Protein AF-A0A2D9CAK2-F1 (afdb_monomer)

Secondary structure (DSSP, 8-state):
---HHHHHHHHHHTT--GGG-SSEEE-TTS-EEE-HHHHHHHHHHTT-EEEEE--STTS-EEEEEEETTTEEEEEEESSHHHHHHHHHHHHSPP--TT----------------------

Mean predicted aligned error: 11.51 Å

Foldseek 3Di:
DDDLVNLLVLQVVLVDDPVVFPAWDADPVRDIDHDPVRLVVVCVVLVKDKDWDDDPPPAWIKIWIADPVPGIDIDTHNDPSSRSSNVSSVVRHRPPPCPDDDDDDPPDDDDDDDDDDDDD

Sequence (120 aa):
MHDLGFALDGLYAAGWWPSDSDDCRLSEDSRWYPSHNAILSEFTRRGIDLVITMPLSGHPVTVRWSTPQSGAQTVTARTQTEALLLAFARSFPRPDLYSGLGSGRRSGRRSGQILSHTQN

Radius of gyration: 20.08 Å; Cα contacts (8 Å, |Δi|>4): 142; chains: 1; bounding box: 53×71×32 Å

pLDDT: mean 78.81, std 17.7, range [39.41, 94.38]

Solvent-accessible surface area (backbone atoms only — not comparable to full-atom values): 7562 Å² total; per-residue (Å²): 135,78,51,62,67,55,23,49,51,47,24,48,74,29,68,62,55,71,90,79,39,99,39,69,42,74,45,98,86,76,45,72,42,68,32,73,66,39,50,51,51,49,35,55,75,69,72,34,58,74,48,77,48,77,58,67,93,92,49,59,18,33,31,36,38,40,44,98,88,77,42,78,44,75,39,71,22,77,41,66,68,35,13,49,37,43,47,48,24,69,70,41,70,60,76,68,76,85,72,76,88,82,86,84,78,91,73,74,89,75,90,77,90,78,86,79,83,91,82,135

Structure (mmCIF, N/CA/C/O backbone):
data_AF-A0A2D9CAK2-F1
#
_entry.id   AF-A0A2D9CAK2-F1
#
loop_
_atom_site.group_PDB
_atom_site.id
_atom_site.type_symbol
_atom_site.label_atom_id
_atom_site.label_alt_id
_atom_site.label_comp_id
_atom_site.label_asym_id
_atom_site.label_entity_id
_atom_site.label_seq_id
_atom_site.pdbx_PDB_ins_code
_atom_site.Cartn_x
_atom_site.Cartn_y
_atom_site.Cartn_z
_atom_site.occupancy
_atom_site.B_iso_or_equiv
_atom_site.auth_seq_id
_atom_site.auth_comp_id
_atom_site.auth_asym_id
_atom_site.auth_atom_id
_atom_site.pdbx_PDB_model_num
ATOM 1 N N . MET A 1 1 ? 15.281 8.817 1.476 1.00 49.50 1 MET A N 1
ATOM 2 C CA . MET A 1 1 ? 14.501 8.726 0.222 1.00 49.50 1 MET A CA 1
ATOM 3 C C . MET A 1 1 ? 14.187 7.259 0.024 1.00 49.50 1 MET A C 1
ATOM 5 O O . MET A 1 1 ? 15.126 6.481 0.094 1.00 49.50 1 MET A O 1
ATOM 9 N N . HIS A 1 2 ? 12.918 6.881 -0.116 1.00 61.22 2 HIS A N 1
ATOM 10 C CA . HIS A 1 2 ? 12.527 5.477 -0.275 1.00 61.22 2 HIS A CA 1
ATOM 11 C C . HIS A 1 2 ? 12.262 5.201 -1.751 1.00 61.22 2 HIS A C 1
ATOM 13 O O . HIS A 1 2 ? 11.597 6.001 -2.402 1.00 61.22 2 HIS A O 1
ATOM 19 N N . ASP A 1 3 ? 12.834 4.113 -2.247 1.00 82.06 3 ASP A N 1
ATOM 20 C CA . ASP A 1 3 ? 12.607 3.581 -3.588 1.00 82.06 3 ASP A CA 1
ATOM 21 C C . ASP A 1 3 ? 11.531 2.481 -3.524 1.00 82.06 3 ASP A C 1
ATOM 23 O O . ASP A 1 3 ? 11.235 1.976 -2.431 1.00 82.06 3 ASP A O 1
ATOM 27 N N . LEU A 1 4 ? 10.957 2.081 -4.662 1.00 85.44 4 LEU A N 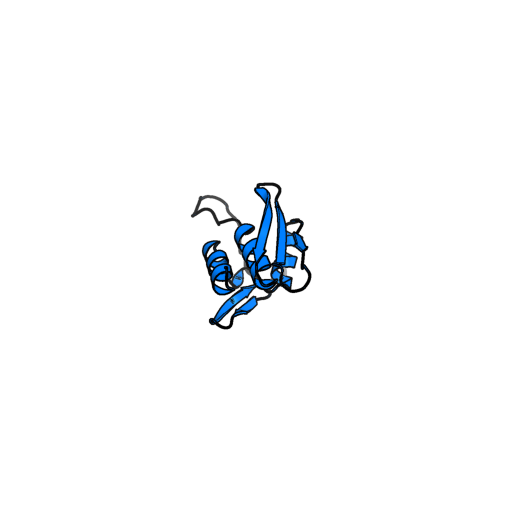1
ATOM 28 C CA . LEU A 1 4 ? 9.984 0.987 -4.728 1.00 85.44 4 LEU A CA 1
ATOM 29 C C . LEU A 1 4 ? 10.527 -0.277 -4.047 1.00 85.44 4 LEU A C 1
ATOM 31 O O . LEU A 1 4 ? 9.796 -0.929 -3.304 1.00 85.44 4 LEU A O 1
ATOM 35 N N . GLY A 1 5 ? 11.823 -0.567 -4.203 1.00 87.75 5 GLY A N 1
ATOM 36 C CA . GLY A 1 5 ? 12.475 -1.692 -3.528 1.00 87.75 5 GLY A CA 1
ATOM 37 C C . GLY A 1 5 ? 12.343 -1.660 -1.999 1.00 87.75 5 GLY A C 1
ATOM 38 O O . GLY A 1 5 ? 12.028 -2.680 -1.395 1.00 87.75 5 GLY A O 1
ATOM 39 N N . PHE A 1 6 ? 12.475 -0.485 -1.376 1.00 88.12 6 PHE A N 1
ATOM 40 C CA . PHE A 1 6 ? 12.334 -0.335 0.078 1.00 88.12 6 PHE A CA 1
ATOM 41 C C . PHE A 1 6 ? 10.889 -0.558 0.544 1.00 88.12 6 PHE A C 1
ATOM 43 O O . PHE A 1 6 ? 10.647 -1.143 1.602 1.00 88.12 6 PHE A O 1
ATOM 50 N N . ALA A 1 7 ? 9.909 -0.100 -0.242 1.00 89.88 7 ALA A N 1
ATOM 51 C CA . ALA A 1 7 ? 8.500 -0.351 0.051 1.00 89.88 7 ALA A CA 1
ATOM 52 C C . ALA A 1 7 ? 8.173 -1.851 -0.027 1.00 89.88 7 ALA A C 1
ATOM 54 O O . ALA A 1 7 ? 7.445 -2.368 0.822 1.00 89.88 7 ALA A O 1
ATOM 55 N N . LEU A 1 8 ? 8.760 -2.551 -1.003 1.00 91.25 8 LEU A N 1
ATOM 56 C CA . LEU A 1 8 ? 8.646 -4.001 -1.141 1.00 91.25 8 LEU A CA 1
ATOM 57 C C . LEU A 1 8 ? 9.314 -4.741 0.018 1.00 91.25 8 LEU A C 1
ATOM 59 O O . LEU A 1 8 ? 8.713 -5.664 0.559 1.00 91.25 8 LEU A O 1
ATOM 63 N N . ASP A 1 9 ? 10.502 -4.321 0.453 1.00 90.75 9 ASP A N 1
ATOM 64 C CA . ASP A 1 9 ? 11.170 -4.919 1.616 1.00 90.75 9 ASP A CA 1
ATOM 65 C C . ASP A 1 9 ? 10.295 -4.810 2.868 1.00 90.75 9 ASP A C 1
ATOM 67 O O . ASP A 1 9 ? 10.120 -5.785 3.596 1.00 90.75 9 ASP A O 1
ATOM 71 N N . GLY A 1 10 ? 9.679 -3.643 3.087 1.00 88.44 10 GLY A N 1
ATOM 72 C CA . GLY A 1 10 ? 8.723 -3.441 4.174 1.00 88.44 10 GLY A CA 1
ATOM 73 C C . GLY A 1 10 ? 7.493 -4.346 4.064 1.00 88.44 10 GLY A C 1
ATOM 74 O O . GLY A 1 10 ? 7.039 -4.883 5.074 1.00 88.44 10 GLY A O 1
ATOM 75 N N . LEU A 1 11 ? 6.978 -4.545 2.849 1.00 90.19 11 LEU A N 1
ATOM 76 C CA . LEU A 1 11 ? 5.834 -5.415 2.580 1.00 90.19 11 LEU A CA 1
ATOM 77 C C . LEU A 1 11 ? 6.144 -6.888 2.882 1.00 90.19 11 LEU A C 1
ATOM 79 O O . LEU A 1 11 ? 5.390 -7.540 3.604 1.00 90.19 11 LEU A O 1
ATOM 83 N N . TYR A 1 12 ? 7.273 -7.401 2.393 1.00 90.38 12 TYR A N 1
ATOM 84 C CA . TYR A 1 12 ? 7.699 -8.772 2.679 1.00 90.38 12 TYR A CA 1
ATOM 85 C C . TYR A 1 12 ? 8.073 -8.962 4.152 1.00 90.38 12 TYR A C 1
ATOM 87 O O . TYR A 1 12 ? 7.733 -9.984 4.746 1.00 90.38 12 TYR A O 1
ATOM 95 N N . ALA A 1 13 ? 8.696 -7.964 4.785 1.00 88.62 13 ALA A N 1
ATOM 96 C CA . ALA A 1 13 ? 8.981 -7.985 6.220 1.00 88.62 13 ALA A CA 1
ATOM 97 C C . ALA A 1 13 ? 7.708 -7.946 7.087 1.00 88.62 13 ALA A C 1
ATOM 99 O O . ALA A 1 13 ? 7.733 -8.391 8.235 1.00 88.62 13 ALA A O 1
ATOM 100 N N . ALA A 1 14 ? 6.594 -7.429 6.558 1.00 86.56 14 ALA A N 1
ATOM 101 C CA . ALA A 1 14 ? 5.279 -7.513 7.193 1.00 86.56 14 ALA A CA 1
ATOM 102 C C . ALA A 1 14 ? 4.623 -8.901 7.039 1.00 86.56 14 ALA A C 1
ATOM 104 O O . ALA A 1 14 ? 3.625 -9.177 7.702 1.00 86.56 14 ALA A O 1
ATOM 105 N N . GLY A 1 15 ? 5.203 -9.784 6.218 1.00 88.12 15 GLY A N 1
ATOM 106 C CA . GLY A 1 15 ? 4.752 -11.161 6.019 1.00 88.12 15 GLY A CA 1
ATOM 107 C C . GLY A 1 15 ? 3.760 -11.352 4.873 1.00 88.12 15 GLY A C 1
ATOM 108 O O . GLY A 1 15 ? 3.121 -12.398 4.818 1.00 88.12 15 GLY A O 1
ATOM 109 N N . TRP A 1 16 ? 3.615 -10.372 3.978 1.00 90.00 16 TRP A N 1
ATOM 110 C CA . TRP A 1 16 ? 2.739 -10.493 2.811 1.00 90.00 16 TRP A CA 1
ATOM 111 C C . TRP A 1 16 ? 3.340 -11.406 1.732 1.00 90.00 16 TRP A C 1
ATOM 113 O O . TRP A 1 16 ? 4.539 -11.337 1.445 1.00 90.00 16 TRP A O 1
ATOM 123 N N . TRP A 1 17 ? 2.487 -12.203 1.084 1.00 89.06 17 TRP A N 1
ATOM 124 C CA . TRP A 1 17 ? 2.830 -13.048 -0.057 1.00 89.06 17 TRP A CA 1
ATOM 125 C C . TRP A 1 17 ? 1.883 -12.822 -1.245 1.00 89.06 17 TRP A C 1
ATOM 127 O O . TRP A 1 17 ? 0.731 -12.441 -1.055 1.00 89.06 17 TRP A O 1
ATOM 137 N N . PRO A 1 18 ? 2.297 -13.152 -2.485 1.00 87.81 18 PRO A N 1
ATOM 138 C CA . PRO A 1 18 ? 1.439 -13.006 -3.669 1.00 87.81 18 PRO A CA 1
ATOM 139 C C . PRO A 1 18 ? 0.114 -13.772 -3.581 1.00 87.81 18 PRO A C 1
ATOM 141 O O . PRO A 1 18 ? -0.876 -13.373 -4.178 1.00 87.81 18 PRO A O 1
ATOM 144 N N . SER A 1 19 ? 0.079 -14.857 -2.807 1.00 86.81 19 SER A N 1
ATOM 145 C CA . SER A 1 19 ? -1.134 -15.641 -2.554 1.00 86.81 19 SER A CA 1
ATOM 146 C C . SER A 1 19 ? -2.164 -14.928 -1.666 1.00 86.81 19 SER A C 1
ATOM 148 O O . SER A 1 19 ? -3.296 -15.398 -1.579 1.00 86.81 19 SER A O 1
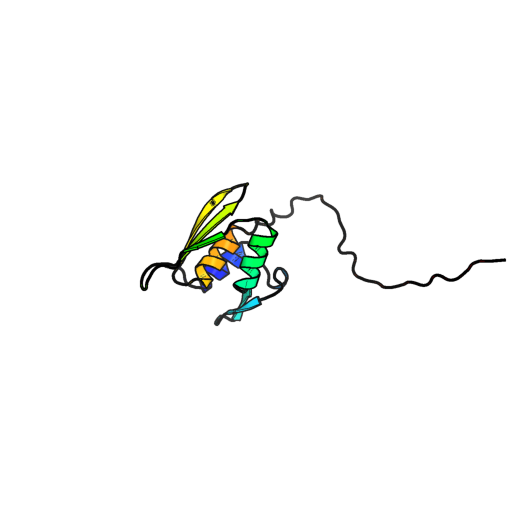ATOM 150 N N . ASP A 1 20 ? -1.786 -13.840 -0.986 1.00 82.38 20 ASP A N 1
ATOM 151 C CA . ASP A 1 20 ? -2.666 -13.044 -0.119 1.00 82.38 20 ASP A CA 1
ATOM 152 C C . ASP A 1 20 ? -3.459 -11.980 -0.893 1.00 82.38 20 ASP A C 1
ATOM 154 O O . ASP A 1 20 ? -4.216 -11.214 -0.298 1.00 82.38 20 ASP A O 1
ATOM 158 N N . SER A 1 21 ? -3.269 -11.855 -2.209 1.00 84.69 21 SER A N 1
ATOM 159 C CA . SER A 1 21 ? -3.956 -10.847 -3.020 1.00 84.69 21 SER A CA 1
ATOM 160 C C . SER A 1 21 ? -4.363 -11.403 -4.376 1.00 84.69 21 SER A C 1
ATOM 162 O O . SER A 1 21 ? -3.566 -12.017 -5.077 1.00 84.69 21 SER A O 1
ATOM 164 N N . ASP A 1 22 ? -5.608 -11.135 -4.764 1.00 81.25 22 ASP A N 1
ATOM 165 C CA . ASP A 1 22 ? -6.183 -11.650 -6.012 1.00 81.25 22 ASP A CA 1
ATOM 166 C C . ASP A 1 22 ? -5.594 -10.990 -7.273 1.00 81.25 22 ASP A C 1
ATOM 168 O O . ASP A 1 22 ? -5.709 -11.539 -8.367 1.00 81.25 22 ASP A O 1
ATOM 172 N N . ASP A 1 23 ? -4.956 -9.822 -7.135 1.00 90.00 23 ASP A N 1
ATOM 173 C CA . ASP A 1 23 ? -4.348 -9.077 -8.241 1.00 90.00 23 ASP A CA 1
ATOM 174 C C . ASP A 1 23 ? -2.942 -8.579 -7.869 1.00 90.00 23 ASP A C 1
ATOM 176 O O . ASP A 1 23 ? -2.762 -7.673 -7.045 1.00 90.00 23 ASP A O 1
ATOM 180 N N . CYS A 1 24 ? -1.935 -9.200 -8.488 1.00 92.56 24 CYS A N 1
ATOM 181 C CA . CYS A 1 24 ? -0.519 -8.939 -8.256 1.00 92.56 24 CYS A CA 1
ATOM 182 C C . CYS A 1 24 ? 0.171 -8.454 -9.535 1.00 92.56 24 CYS A C 1
ATOM 184 O O . CYS A 1 24 ? -0.084 -8.938 -10.637 1.00 92.56 24 CYS A O 1
ATOM 186 N N . ARG A 1 25 ? 1.113 -7.525 -9.376 1.00 92.75 25 ARG A N 1
ATOM 187 C CA . ARG A 1 25 ? 1.988 -7.011 -10.431 1.00 92.75 25 ARG A CA 1
ATOM 188 C C . ARG A 1 25 ? 3.434 -7.391 -10.146 1.00 92.75 25 ARG A C 1
ATOM 190 O O . ARG A 1 25 ? 3.824 -7.554 -8.992 1.00 92.75 25 ARG A O 1
ATOM 197 N N . LEU A 1 26 ? 4.220 -7.531 -11.208 1.00 92.56 26 LEU A N 1
ATOM 198 C CA . LEU A 1 26 ? 5.652 -7.795 -11.123 1.00 92.56 26 LEU A CA 1
ATOM 199 C C . LEU A 1 26 ? 6.419 -6.474 -11.231 1.00 92.56 26 LEU A C 1
ATOM 201 O O . LEU A 1 26 ? 6.159 -5.681 -12.137 1.00 92.56 26 LEU A O 1
ATOM 205 N N . SER A 1 27 ? 7.331 -6.235 -10.292 1.00 90.00 27 SER A N 1
ATOM 206 C CA . SER A 1 27 ? 8.262 -5.103 -10.320 1.00 90.00 27 SER A CA 1
ATOM 207 C C . SER A 1 27 ? 9.401 -5.364 -11.309 1.00 90.00 27 SER A C 1
ATOM 209 O O . SER A 1 27 ? 9.654 -6.511 -11.676 1.00 90.00 27 SER A O 1
ATOM 211 N N . GLU A 1 28 ? 10.133 -4.319 -11.698 1.00 87.69 28 GLU A N 1
ATOM 212 C CA . GLU A 1 28 ? 11.332 -4.428 -12.548 1.00 87.69 28 GLU A CA 1
ATOM 213 C C . GLU A 1 28 ? 12.396 -5.349 -11.925 1.00 87.69 28 GLU A C 1
ATOM 215 O O . GLU A 1 28 ? 13.093 -6.076 -12.625 1.00 87.69 28 GLU A O 1
ATOM 220 N N . ASP A 1 29 ? 12.438 -5.400 -10.593 1.00 86.25 29 ASP A N 1
ATOM 221 C CA . ASP A 1 29 ? 13.320 -6.261 -9.797 1.00 86.25 29 ASP A CA 1
ATOM 222 C C . ASP A 1 29 ? 12.790 -7.707 -9.644 1.00 86.25 29 ASP A C 1
ATOM 224 O O . ASP A 1 29 ? 13.203 -8.451 -8.761 1.00 86.25 29 ASP A O 1
ATOM 228 N N . SER A 1 30 ? 11.816 -8.118 -10.465 1.00 91.19 30 SER A N 1
ATOM 229 C CA . SER A 1 30 ? 11.196 -9.457 -10.441 1.00 91.19 30 SER A CA 1
ATOM 230 C C . SER A 1 30 ? 10.523 -9.848 -9.115 1.00 91.19 30 SER A C 1
ATOM 232 O O . SER A 1 30 ? 10.280 -11.026 -8.846 1.00 91.19 30 SER A O 1
ATOM 234 N N . ARG A 1 31 ? 10.167 -8.861 -8.288 1.00 92.38 31 ARG A N 1
ATOM 235 C CA . ARG A 1 31 ? 9.393 -9.049 -7.055 1.00 92.38 31 ARG A CA 1
ATOM 236 C C . ARG A 1 31 ? 7.918 -8.752 -7.283 1.00 92.38 31 ARG A C 1
ATOM 238 O O . ARG A 1 31 ? 7.568 -7.753 -7.911 1.00 92.38 31 ARG A O 1
ATOM 245 N N . TRP A 1 32 ? 7.058 -9.625 -6.774 1.00 94.19 32 TRP A N 1
ATOM 246 C CA . TRP A 1 32 ? 5.607 -9.483 -6.877 1.00 94.19 32 TRP A CA 1
ATOM 247 C C . TRP A 1 32 ? 5.073 -8.532 -5.809 1.00 94.19 32 TRP A C 1
ATOM 249 O O . TRP A 1 32 ? 5.552 -8.525 -4.681 1.00 94.19 32 TRP A O 1
ATOM 259 N N . TYR A 1 33 ? 4.054 -7.753 -6.146 1.00 92.88 33 TYR A N 1
ATOM 260 C CA . TYR A 1 33 ? 3.400 -6.841 -5.213 1.00 92.88 33 TYR A CA 1
ATOM 261 C C . TYR A 1 33 ? 1.927 -6.652 -5.577 1.00 92.88 33 TYR A C 1
ATOM 263 O O . TYR A 1 33 ? 1.568 -6.811 -6.745 1.00 92.88 33 TYR A O 1
ATOM 271 N N . PRO A 1 34 ? 1.049 -6.327 -4.616 1.00 93.19 34 PRO A N 1
ATOM 272 C CA . PRO A 1 34 ? -0.368 -6.162 -4.897 1.00 93.19 34 PRO A CA 1
ATOM 273 C C . PRO A 1 34 ? -0.596 -4.913 -5.749 1.00 93.19 34 PRO A C 1
ATOM 275 O O . PRO A 1 34 ? 0.062 -3.882 -5.576 1.00 93.19 34 PRO A O 1
ATOM 278 N N . SER A 1 35 ? -1.540 -4.991 -6.685 1.00 92.19 35 SER A N 1
ATOM 279 C CA . SER A 1 35 ? -1.920 -3.830 -7.488 1.00 92.19 35 SER A CA 1
ATOM 280 C C . SER A 1 35 ? -2.593 -2.751 -6.626 1.00 92.19 35 SER A C 1
ATOM 282 O O . SER A 1 35 ? -3.077 -3.013 -5.524 1.00 92.19 35 SER A O 1
ATOM 284 N N . HIS A 1 36 ? -2.692 -1.522 -7.144 1.00 91.62 36 HIS A N 1
ATOM 285 C CA . HIS A 1 36 ? -3.434 -0.455 -6.461 1.00 91.62 36 HIS A CA 1
ATOM 286 C C . HIS A 1 36 ? -4.873 -0.865 -6.129 1.00 91.62 36 HIS A C 1
ATOM 288 O O . HIS A 1 36 ? -5.351 -0.591 -5.032 1.00 91.62 36 HIS A O 1
ATOM 294 N N . ASN A 1 37 ? -5.543 -1.559 -7.051 1.00 90.81 37 ASN A N 1
ATOM 295 C CA . ASN A 1 37 ? -6.918 -2.002 -6.852 1.00 90.81 37 ASN A CA 1
ATOM 296 C C . ASN A 1 37 ? -7.010 -3.087 -5.779 1.00 90.81 37 ASN A C 1
ATOM 298 O O . ASN A 1 37 ? -7.939 -3.047 -4.973 1.00 90.81 37 ASN A O 1
ATOM 302 N N . ALA A 1 38 ? -6.046 -4.012 -5.731 1.00 91.12 38 ALA A N 1
ATOM 303 C CA . ALA A 1 38 ? -5.978 -5.022 -4.678 1.00 91.12 38 ALA A CA 1
ATOM 304 C C . ALA A 1 38 ? -5.817 -4.373 -3.299 1.00 91.12 38 ALA A C 1
ATOM 306 O O . ALA A 1 38 ? -6.578 -4.680 -2.385 1.00 91.12 38 ALA A O 1
ATOM 307 N N . ILE A 1 39 ? -4.893 -3.412 -3.173 1.00 91.25 39 ILE A N 1
ATOM 308 C CA . ILE A 1 39 ? -4.671 -2.673 -1.924 1.00 91.25 39 ILE A CA 1
ATOM 309 C C . ILE A 1 39 ? -5.954 -1.946 -1.505 1.00 91.25 39 ILE A C 1
ATOM 311 O O . ILE A 1 39 ? -6.432 -2.136 -0.391 1.00 91.25 39 ILE A O 1
ATOM 315 N N . LEU A 1 40 ? -6.560 -1.149 -2.389 1.00 91.00 40 LEU A N 1
ATOM 316 C CA . LEU A 1 40 ? -7.783 -0.409 -2.059 1.00 91.00 40 LEU A CA 1
ATOM 317 C C . LEU A 1 40 ? -8.930 -1.344 -1.656 1.00 91.00 40 LEU A C 1
ATOM 319 O O . LEU A 1 40 ? -9.585 -1.105 -0.644 1.00 91.00 40 LEU A O 1
ATOM 323 N N . SER A 1 41 ? -9.120 -2.442 -2.389 1.00 90.38 41 SER A N 1
ATOM 324 C CA . SER A 1 41 ? -10.135 -3.454 -2.071 1.00 90.38 41 SER A CA 1
ATOM 325 C C . SER A 1 41 ? -9.882 -4.108 -0.714 1.00 90.38 41 SER A C 1
ATOM 327 O O . SER A 1 41 ? -10.826 -4.376 0.031 1.00 90.38 41 SER A O 1
ATOM 329 N N . GLU A 1 42 ? -8.616 -4.337 -0.355 1.00 88.94 42 GLU A N 1
ATOM 330 C CA . GLU A 1 42 ? -8.237 -4.840 0.962 1.00 88.94 42 GLU A CA 1
ATOM 331 C C . GLU A 1 42 ? -8.629 -3.867 2.076 1.00 88.94 42 GLU A C 1
ATOM 333 O O . GLU A 1 42 ? -9.296 -4.275 3.029 1.00 88.94 42 GLU A O 1
ATOM 338 N N . PHE A 1 43 ? -8.263 -2.590 1.935 1.00 88.81 43 PHE A N 1
ATOM 339 C CA . PHE A 1 43 ? -8.603 -1.532 2.890 1.00 88.81 43 PHE A CA 1
ATOM 340 C C . PHE A 1 43 ? -10.123 -1.387 3.049 1.00 88.81 43 PHE A C 1
ATOM 342 O O . PHE A 1 43 ? -10.626 -1.416 4.175 1.00 88.81 43 PHE A O 1
ATOM 349 N N . THR A 1 44 ? -10.871 -1.347 1.941 1.00 89.50 44 THR A N 1
ATOM 350 C CA . THR A 1 44 ? -12.341 -1.292 1.953 1.00 89.50 44 THR A CA 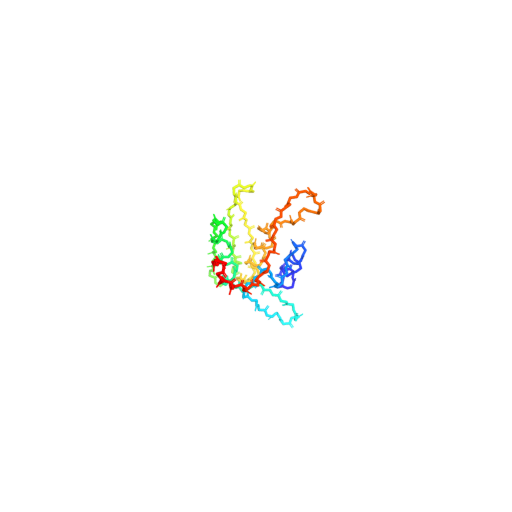1
ATOM 351 C C . THR A 1 44 ? -12.953 -2.514 2.635 1.00 89.50 44 THR A C 1
ATOM 353 O O . THR A 1 44 ? -13.820 -2.365 3.494 1.00 89.50 44 THR A O 1
ATOM 356 N N . ARG A 1 45 ? -12.482 -3.728 2.322 1.00 86.75 45 ARG A N 1
ATOM 357 C CA . ARG A 1 45 ? -12.981 -4.969 2.942 1.00 86.75 45 ARG A CA 1
ATOM 358 C C . ARG A 1 45 ? -12.716 -5.024 4.449 1.00 86.75 45 ARG A C 1
ATOM 360 O O . ARG A 1 45 ? -13.491 -5.641 5.172 1.00 86.75 45 ARG A O 1
ATOM 367 N N . ARG A 1 46 ? -11.655 -4.371 4.930 1.00 85.50 46 ARG A N 1
ATOM 368 C CA . ARG A 1 46 ? -11.338 -4.242 6.363 1.00 85.50 46 ARG A CA 1
ATOM 369 C C . ARG A 1 46 ? -12.048 -3.062 7.039 1.00 85.50 46 ARG A C 1
ATOM 371 O O . ARG A 1 46 ? -11.876 -2.876 8.240 1.00 85.50 46 ARG A O 1
ATOM 378 N N . GLY A 1 47 ? -12.819 -2.264 6.295 1.00 87.81 47 GLY A N 1
ATOM 379 C CA . GLY A 1 47 ? -13.479 -1.063 6.812 1.00 87.81 47 GLY A CA 1
ATOM 380 C C . GLY A 1 47 ? -12.499 0.035 7.235 1.00 87.81 47 GLY A C 1
ATOM 381 O O . GLY A 1 47 ? -12.813 0.826 8.121 1.00 87.81 47 GLY A O 1
ATOM 382 N N . ILE A 1 48 ? -11.299 0.059 6.650 1.00 89.12 48 ILE A N 1
ATOM 383 C CA . ILE A 1 48 ? -10.274 1.061 6.939 1.00 89.12 48 ILE A CA 1
ATOM 384 C C . ILE A 1 48 ? -10.433 2.206 5.941 1.00 89.12 48 ILE A C 1
ATOM 386 O O . ILE A 1 48 ? -10.331 2.002 4.730 1.00 89.12 48 ILE A O 1
ATOM 390 N N . ASP A 1 49 ? -10.644 3.414 6.458 1.00 87.50 49 ASP A N 1
ATOM 391 C CA . ASP A 1 49 ? -10.688 4.625 5.643 1.00 87.50 49 ASP A CA 1
ATOM 392 C C . ASP A 1 49 ? -9.271 5.008 5.203 1.00 87.50 49 ASP A C 1
ATOM 394 O O . ASP A 1 49 ? -8.370 5.150 6.039 1.00 87.50 49 ASP A O 1
ATOM 398 N N . LEU A 1 50 ? -9.069 5.132 3.890 1.00 91.81 50 LEU A N 1
ATOM 399 C CA . LEU A 1 50 ? -7.787 5.460 3.279 1.00 91.81 50 LEU A CA 1
ATOM 400 C C . LEU A 1 50 ? -7.928 6.716 2.418 1.00 91.81 50 LEU A C 1
ATOM 402 O O . LEU A 1 50 ? -8.732 6.774 1.491 1.00 91.81 50 LEU A O 1
ATOM 406 N N . VAL A 1 51 ? -7.088 7.707 2.705 1.00 92.94 51 VAL A N 1
ATOM 407 C CA . VAL A 1 51 ? -7.044 8.998 2.020 1.00 92.94 51 VAL A CA 1
ATOM 408 C C . VAL A 1 51 ? -5.691 9.151 1.338 1.00 92.94 51 VAL A C 1
ATOM 410 O O . VAL A 1 51 ? -4.647 9.130 1.994 1.00 92.94 51 VAL A O 1
ATOM 413 N N . ILE A 1 52 ? -5.711 9.327 0.017 1.00 92.44 52 ILE A N 1
ATOM 414 C CA . ILE A 1 52 ? -4.520 9.591 -0.796 1.00 92.44 52 ILE A CA 1
ATOM 415 C C . ILE A 1 52 ? -4.518 11.068 -1.180 1.00 92.44 52 ILE A C 1
ATOM 417 O O . ILE A 1 52 ? -5.409 11.532 -1.887 1.00 92.44 52 ILE A O 1
ATOM 421 N N . THR A 1 53 ? -3.488 11.793 -0.764 1.00 92.50 53 THR A N 1
ATOM 422 C CA . THR A 1 53 ? -3.246 13.173 -1.182 1.00 92.50 53 THR A CA 1
ATOM 423 C C . THR A 1 53 ? -2.125 13.181 -2.211 1.00 92.50 53 THR A C 1
ATOM 425 O O . THR A 1 53 ? -0.963 12.931 -1.881 1.00 92.50 53 THR A O 1
ATOM 428 N N . MET A 1 54 ? -2.483 13.475 -3.462 1.00 87.50 54 MET A N 1
ATOM 429 C CA . MET A 1 54 ? -1.543 13.671 -4.565 1.00 87.50 54 MET A CA 1
ATOM 430 C C . MET A 1 54 ? -1.327 15.174 -4.763 1.00 87.50 54 MET A C 1
ATOM 432 O O . MET A 1 54 ? -2.216 15.850 -5.282 1.00 87.50 54 MET A O 1
ATOM 436 N N . PRO A 1 55 ? -0.202 15.735 -4.303 1.00 82.56 55 PRO A N 1
ATOM 437 C CA . PRO A 1 55 ? 0.064 17.151 -4.488 1.00 82.56 55 PRO A CA 1
ATOM 438 C C . PRO A 1 55 ? 0.491 17.461 -5.930 1.00 82.56 55 PRO A C 1
ATOM 440 O O . PRO A 1 55 ? 0.815 16.570 -6.717 1.00 82.56 55 PRO A O 1
ATOM 443 N N . LEU A 1 56 ? 0.510 18.753 -6.262 1.00 78.31 56 LEU A N 1
ATOM 444 C CA . LEU A 1 56 ? 1.051 19.252 -7.526 1.00 78.31 56 LEU A CA 1
ATOM 445 C C . LEU A 1 56 ? 2.542 18.888 -7.665 1.00 78.31 56 LEU A C 1
ATOM 447 O O . LEU A 1 56 ? 3.235 18.657 -6.670 1.00 78.31 56 LEU A O 1
ATOM 451 N N . SER A 1 57 ? 3.015 18.832 -8.913 1.00 76.06 57 SER A N 1
ATOM 452 C CA . SER A 1 57 ? 4.354 18.378 -9.307 1.00 76.06 57 SER A CA 1
ATOM 453 C C . SER A 1 57 ? 5.466 18.828 -8.350 1.00 76.06 57 SER A C 1
ATOM 455 O O . SER A 1 57 ? 5.621 20.016 -8.085 1.00 76.06 57 SER A O 1
ATOM 457 N N . GLY A 1 58 ? 6.268 17.871 -7.870 1.00 71.94 58 GLY A N 1
ATOM 458 C CA . GLY A 1 58 ? 7.441 18.122 -7.017 1.00 71.94 58 GLY A CA 1
ATOM 459 C C . GLY A 1 58 ? 7.245 17.843 -5.523 1.00 71.94 58 GLY A C 1
ATOM 460 O O . GLY A 1 58 ? 8.225 17.829 -4.780 1.00 71.94 58 GLY A O 1
ATOM 461 N N . HIS A 1 59 ? 6.022 17.560 -5.077 1.00 83.56 59 HIS A N 1
ATOM 462 C CA . HIS A 1 59 ? 5.728 17.201 -3.688 1.00 83.56 59 HIS A CA 1
ATOM 463 C C . HIS A 1 59 ? 5.468 15.689 -3.517 1.00 83.56 59 HIS A C 1
ATOM 465 O O . HIS A 1 59 ? 5.007 15.035 -4.454 1.00 83.56 59 HIS A O 1
ATOM 471 N N . PRO A 1 60 ? 5.752 15.108 -2.334 1.00 88.19 60 PRO A N 1
ATOM 472 C CA . PRO A 1 60 ? 5.553 13.683 -2.088 1.00 88.19 60 PRO A CA 1
ATOM 473 C C . PRO A 1 60 ? 4.069 13.319 -1.970 1.00 88.19 60 PRO A C 1
ATOM 475 O O . PRO A 1 60 ? 3.284 14.027 -1.336 1.00 88.19 60 PRO A O 1
ATOM 478 N N . VAL A 1 61 ? 3.700 12.161 -2.512 1.00 90.88 61 VAL A N 1
ATOM 479 C CA . VAL A 1 61 ? 2.376 11.569 -2.316 1.00 90.88 61 VAL A CA 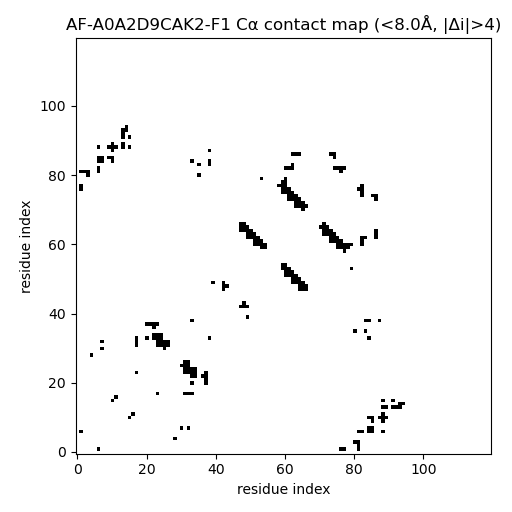1
ATOM 480 C C . VAL A 1 61 ? 2.229 11.175 -0.855 1.00 90.88 61 VAL A C 1
ATOM 482 O O . VAL A 1 61 ? 3.097 10.508 -0.293 1.00 90.88 61 VAL A O 1
ATOM 485 N N . THR A 1 62 ? 1.125 11.588 -0.241 1.00 92.62 62 THR A N 1
ATOM 486 C CA . THR A 1 62 ? 0.808 11.267 1.152 1.00 92.62 62 THR A CA 1
ATOM 487 C C . THR A 1 62 ? -0.353 10.289 1.191 1.00 92.62 62 THR A C 1
ATOM 489 O O . THR A 1 62 ? -1.385 10.536 0.576 1.00 92.62 62 THR A O 1
ATOM 492 N N . VAL A 1 63 ? -0.206 9.194 1.930 1.00 94.19 63 VAL A N 1
ATOM 493 C CA . VAL A 1 63 ? -1.289 8.241 2.192 1.00 94.19 63 VAL A CA 1
ATOM 494 C C . VAL A 1 63 ? -1.541 8.215 3.687 1.00 94.19 63 VAL A C 1
ATOM 496 O O . VAL A 1 63 ? -0.627 7.965 4.476 1.00 94.19 63 VAL A O 1
ATOM 499 N N . ARG A 1 64 ? -2.785 8.484 4.074 1.00 94.12 64 ARG A N 1
ATOM 500 C CA . ARG A 1 64 ? -3.255 8.426 5.454 1.00 94.12 64 ARG A CA 1
ATOM 501 C C . ARG A 1 64 ? -4.313 7.342 5.575 1.00 94.12 64 ARG A C 1
ATOM 503 O O . ARG A 1 64 ? -5.199 7.264 4.734 1.00 94.12 64 ARG A O 1
ATOM 510 N N . TRP A 1 65 ? -4.236 6.536 6.622 1.00 93.69 65 TRP A N 1
ATOM 511 C CA . TRP A 1 65 ? -5.261 5.548 6.950 1.00 93.69 65 TRP A CA 1
ATOM 512 C C . TRP A 1 65 ? -5.507 5.541 8.454 1.00 93.69 65 TRP A C 1
ATOM 514 O O . TRP A 1 65 ? -4.667 6.019 9.214 1.00 93.69 65 TRP A O 1
ATOM 524 N N . SER A 1 66 ? -6.651 5.033 8.901 1.00 89.31 66 SER A N 1
ATOM 525 C CA . SER A 1 66 ? -6.954 4.944 10.332 1.00 89.31 66 SER A CA 1
ATOM 526 C C . SER A 1 66 ? -7.517 3.584 10.691 1.00 89.31 66 SER A C 1
ATOM 528 O O . SER A 1 66 ? -8.501 3.147 10.100 1.00 89.31 66 SER A O 1
ATOM 530 N N . THR A 1 67 ? -6.921 2.929 11.683 1.00 84.31 67 THR A N 1
ATOM 531 C CA . THR A 1 67 ? -7.455 1.679 12.233 1.00 84.31 67 THR A CA 1
ATOM 532 C C . THR A 1 67 ? -8.001 1.915 13.641 1.00 84.31 67 THR A C 1
ATOM 534 O O . THR A 1 67 ? -7.482 2.771 14.362 1.00 84.31 67 THR A O 1
ATOM 537 N N . PRO A 1 68 ? -9.010 1.146 14.093 1.00 78.00 68 PRO A N 1
ATOM 538 C CA . PRO A 1 68 ? -9.512 1.258 15.465 1.00 78.00 68 PRO A CA 1
ATOM 539 C C . PRO A 1 68 ? -8.436 1.001 16.531 1.00 78.00 68 PRO A C 1
ATOM 541 O O . PRO A 1 68 ? -8.520 1.523 17.635 1.00 78.00 68 PRO A O 1
ATOM 544 N N . GLN A 1 69 ? -7.430 0.187 16.197 1.00 78.12 69 GLN A N 1
ATOM 545 C CA . GLN A 1 69 ? -6.392 -0.275 17.121 1.00 78.12 69 GLN A CA 1
ATOM 546 C C . GLN A 1 69 ? -5.192 0.676 17.203 1.00 78.12 69 GLN A C 1
ATOM 548 O O . GLN A 1 69 ? -4.574 0.784 18.257 1.00 78.12 69 GLN A O 1
ATOM 553 N N . SER A 1 70 ? -4.836 1.347 16.104 1.00 78.06 70 SER A N 1
ATOM 554 C CA . SER A 1 70 ? -3.615 2.167 16.017 1.00 78.06 70 SER A CA 1
ATOM 555 C C . SER A 1 70 ? -3.884 3.648 15.747 1.00 78.06 70 SER A C 1
ATOM 557 O O . SER A 1 70 ? -2.943 4.440 15.727 1.00 78.06 70 SER A O 1
ATOM 559 N N . GLY A 1 71 ? -5.146 4.034 15.552 1.00 85.19 71 GLY A N 1
ATOM 560 C CA . GLY A 1 71 ? -5.527 5.395 15.192 1.00 85.19 71 GLY A CA 1
ATOM 561 C C . GLY A 1 71 ? -5.068 5.784 13.785 1.00 85.19 71 GLY A C 1
ATOM 562 O O . GLY A 1 71 ? -4.767 4.931 12.946 1.00 85.19 71 GLY A O 1
ATOM 563 N N . ALA A 1 72 ? -5.032 7.094 13.527 1.00 90.06 72 ALA A N 1
ATOM 564 C CA . ALA A 1 72 ? -4.644 7.641 12.234 1.00 90.06 72 ALA A CA 1
ATOM 565 C C . ALA A 1 72 ? -3.123 7.567 12.026 1.00 90.06 72 ALA A C 1
ATOM 567 O O . ALA A 1 72 ? -2.340 8.114 12.801 1.00 90.06 72 ALA A O 1
ATOM 568 N N . GLN A 1 73 ? -2.708 6.939 10.932 1.00 93.31 73 GLN A N 1
ATOM 569 C CA . GLN A 1 73 ? -1.324 6.761 10.514 1.00 93.31 73 GLN A CA 1
ATOM 570 C C . GLN A 1 73 ? -1.108 7.385 9.138 1.00 93.31 73 GLN A C 1
ATOM 572 O O . GLN A 1 73 ? -2.027 7.471 8.329 1.00 93.31 73 GLN A O 1
ATOM 577 N N . THR A 1 74 ? 0.108 7.859 8.870 1.00 94.38 74 THR A N 1
ATOM 578 C CA . THR A 1 74 ? 0.452 8.527 7.607 1.00 94.38 74 THR A CA 1
ATOM 579 C C . THR A 1 74 ? 1.809 8.056 7.096 1.00 94.38 74 THR A C 1
ATOM 581 O O . THR A 1 74 ? 2.741 7.853 7.879 1.00 94.38 74 THR A O 1
ATOM 584 N N . VAL A 1 75 ? 1.929 7.906 5.778 1.00 93.19 75 VAL A N 1
ATOM 585 C CA . VAL A 1 75 ? 3.195 7.702 5.061 1.00 93.19 75 VAL A CA 1
ATOM 586 C C . VAL A 1 75 ? 3.300 8.675 3.901 1.00 93.19 75 VAL A C 1
ATOM 588 O O . VAL A 1 75 ? 2.292 9.111 3.346 1.00 93.19 75 VAL A O 1
ATOM 591 N N . THR A 1 76 ? 4.532 8.997 3.526 1.00 92.75 76 THR A N 1
ATOM 592 C CA . THR A 1 76 ? 4.838 9.825 2.364 1.00 92.75 76 THR A CA 1
ATOM 593 C C . THR A 1 76 ? 5.849 9.115 1.473 1.00 92.75 76 THR A C 1
ATOM 595 O O . THR A 1 76 ? 6.792 8.491 1.967 1.00 92.75 76 THR A O 1
ATOM 598 N N . ALA A 1 77 ? 5.651 9.190 0.159 1.00 90.56 77 ALA A N 1
ATOM 599 C CA . ALA A 1 77 ? 6.565 8.618 -0.827 1.00 90.56 77 ALA A CA 1
ATOM 600 C C . ALA A 1 77 ? 6.609 9.455 -2.112 1.00 90.56 77 ALA A C 1
ATOM 602 O O . ALA A 1 77 ? 5.867 10.427 -2.250 1.00 90.56 77 ALA A O 1
ATOM 603 N N . ARG A 1 78 ? 7.507 9.120 -3.045 1.00 87.38 78 ARG A N 1
ATOM 604 C CA . ARG A 1 78 ? 7.623 9.864 -4.309 1.00 87.38 78 ARG A CA 1
ATOM 605 C C . ARG A 1 78 ? 6.519 9.484 -5.275 1.00 87.38 78 ARG A C 1
ATOM 607 O O . ARG A 1 78 ? 5.993 10.349 -5.968 1.00 87.38 78 ARG A O 1
ATOM 614 N N . THR A 1 79 ? 6.179 8.202 -5.304 1.00 89.12 79 THR A N 1
ATOM 615 C CA . THR A 1 79 ? 5.133 7.674 -6.172 1.00 89.12 79 THR A CA 1
ATOM 616 C C . THR A 1 79 ? 3.932 7.206 -5.362 1.00 89.12 79 THR A C 1
ATOM 618 O O . THR A 1 79 ? 4.029 6.859 -4.182 1.00 89.12 79 THR A O 1
ATOM 621 N N . GLN A 1 80 ? 2.768 7.187 -6.010 1.00 90.06 80 GLN A N 1
ATOM 622 C CA . GLN A 1 80 ? 1.551 6.650 -5.409 1.00 90.06 80 GLN A CA 1
ATOM 623 C C . GLN A 1 80 ? 1.713 5.168 -5.044 1.00 90.06 80 GLN A C 1
ATOM 625 O O . GLN A 1 80 ? 1.283 4.761 -3.966 1.00 90.06 80 GLN A O 1
ATOM 630 N N . THR A 1 81 ? 2.380 4.391 -5.903 1.00 90.44 81 THR A N 1
ATOM 631 C CA . THR A 1 81 ? 2.653 2.965 -5.687 1.00 90.44 81 THR A CA 1
ATOM 632 C C . THR A 1 81 ? 3.446 2.734 -4.408 1.00 90.44 81 THR A C 1
ATOM 634 O O . T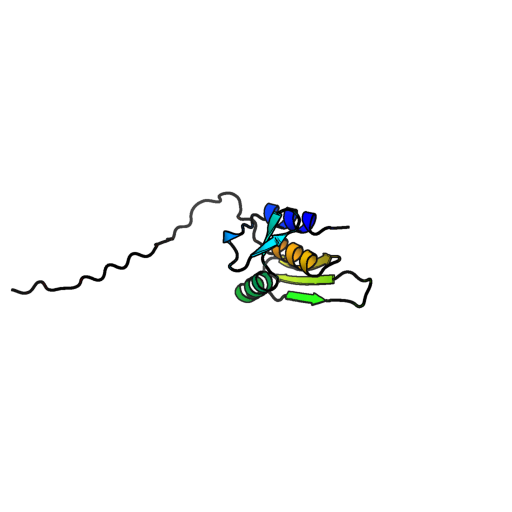HR A 1 81 ? 3.028 1.947 -3.563 1.00 90.44 81 THR A O 1
ATOM 637 N N . GLU A 1 82 ? 4.553 3.455 -4.220 1.00 91.00 82 GLU A N 1
ATOM 638 C CA . GLU A 1 82 ? 5.362 3.360 -3.001 1.00 91.00 82 GLU A CA 1
ATOM 639 C C . GLU A 1 82 ? 4.547 3.701 -1.752 1.00 91.00 82 GLU A C 1
ATOM 641 O O . GLU A 1 82 ? 4.584 2.966 -0.765 1.00 91.00 82 GLU A O 1
ATOM 646 N N . ALA A 1 83 ? 3.803 4.813 -1.787 1.00 91.81 83 ALA A N 1
ATOM 647 C CA . ALA A 1 83 ? 3.040 5.273 -0.633 1.00 91.81 83 ALA A CA 1
ATOM 648 C C . ALA A 1 83 ? 1.954 4.259 -0.246 1.00 91.81 83 ALA A C 1
ATOM 650 O O . ALA A 1 83 ? 1.770 3.972 0.937 1.00 91.81 83 ALA A O 1
ATOM 651 N N . LEU A 1 84 ? 1.274 3.677 -1.236 1.00 92.19 84 LEU A N 1
ATOM 652 C CA . LEU A 1 84 ? 0.271 2.639 -1.015 1.00 92.19 84 LEU A CA 1
ATOM 653 C C . LEU A 1 84 ? 0.882 1.351 -0.469 1.00 92.19 84 LEU A C 1
ATOM 655 O O . LEU A 1 84 ? 0.338 0.799 0.481 1.00 92.19 84 LEU A O 1
ATOM 659 N N . LEU A 1 85 ? 2.015 0.894 -1.007 1.00 92.06 85 LEU A N 1
ATOM 660 C CA . LEU A 1 85 ? 2.692 -0.308 -0.511 1.00 92.06 85 LEU A CA 1
ATOM 661 C C . LEU A 1 85 ? 3.183 -0.129 0.927 1.00 92.06 85 LEU A C 1
ATOM 663 O O . LEU A 1 85 ? 2.999 -1.022 1.748 1.00 92.06 85 LEU A O 1
ATOM 667 N N . LEU A 1 86 ? 3.738 1.039 1.263 1.00 91.62 86 LEU A N 1
ATOM 668 C CA . LEU A 1 86 ? 4.156 1.358 2.630 1.00 91.62 86 LEU A CA 1
ATOM 669 C C . LEU A 1 86 ? 2.972 1.419 3.599 1.00 91.62 86 LEU A C 1
ATOM 671 O O . LEU A 1 86 ? 3.072 0.917 4.721 1.00 91.62 86 LEU A O 1
ATOM 675 N N . ALA A 1 87 ? 1.859 2.030 3.185 1.00 91.88 87 ALA A N 1
ATOM 676 C CA . ALA A 1 87 ? 0.634 2.057 3.979 1.00 91.88 87 ALA A CA 1
ATOM 677 C C . ALA A 1 87 ? 0.094 0.639 4.186 1.00 91.88 87 ALA A C 1
ATOM 679 O O . ALA A 1 87 ? -0.212 0.242 5.309 1.00 91.88 87 ALA A O 1
ATOM 680 N N . PHE A 1 88 ? 0.052 -0.150 3.113 1.00 90.81 88 PHE A N 1
ATOM 681 C CA . PHE A 1 88 ? -0.430 -1.519 3.139 1.00 90.81 88 PHE A CA 1
ATOM 682 C C . PHE A 1 88 ? 0.426 -2.406 4.045 1.00 90.81 88 PHE A C 1
ATOM 684 O O . PHE A 1 88 ? -0.118 -3.033 4.951 1.00 90.81 88 PHE A O 1
ATOM 691 N N . ALA A 1 89 ? 1.752 -2.363 3.901 1.00 90.38 89 ALA A N 1
ATOM 692 C CA . ALA A 1 89 ? 2.700 -3.092 4.740 1.00 90.38 89 ALA A CA 1
ATOM 693 C C . ALA A 1 89 ? 2.534 -2.780 6.236 1.00 90.38 89 ALA A C 1
ATOM 695 O O . ALA A 1 89 ? 2.613 -3.674 7.070 1.00 90.38 89 ALA A O 1
ATOM 696 N N . ARG A 1 90 ? 2.268 -1.516 6.591 1.00 88.81 90 ARG A N 1
ATOM 697 C CA . ARG A 1 90 ? 2.044 -1.104 7.989 1.00 88.81 90 ARG A CA 1
ATOM 698 C C . ARG A 1 90 ? 0.651 -1.449 8.513 1.00 88.81 90 ARG A C 1
ATOM 700 O O . ARG A 1 90 ? 0.489 -1.615 9.716 1.00 88.81 90 ARG A O 1
ATOM 707 N N . SER A 1 91 ? -0.341 -1.524 7.628 1.00 85.69 91 SER A N 1
ATOM 708 C CA . SER A 1 91 ? -1.707 -1.948 7.958 1.00 85.69 91 SER A CA 1
ATOM 709 C C . SER A 1 91 ? -1.861 -3.468 8.031 1.00 85.69 91 SER A C 1
ATOM 711 O O . SER A 1 91 ? -2.859 -3.970 8.554 1.00 85.69 91 SER A O 1
ATOM 713 N N . PHE A 1 92 ? -0.895 -4.206 7.480 1.00 77.00 92 PHE A N 1
ATOM 714 C CA . PHE A 1 92 ? -0.880 -5.651 7.552 1.00 77.00 92 PHE A CA 1
ATOM 715 C C . PHE A 1 92 ? -0.565 -6.044 8.998 1.00 77.00 92 PHE A C 1
ATOM 717 O O . PHE A 1 92 ? 0.483 -5.651 9.520 1.00 77.00 92 PHE A O 1
ATOM 724 N N . PRO A 1 93 ? -1.461 -6.777 9.683 1.00 64.00 93 PRO A N 1
ATOM 725 C CA . PRO A 1 93 ? -1.119 -7.317 10.981 1.00 64.00 93 PRO A CA 1
ATOM 726 C C . PRO A 1 93 ? 0.087 -8.219 10.758 1.00 64.00 93 PRO A C 1
ATOM 728 O O . PRO A 1 93 ? 0.045 -9.106 9.903 1.00 64.00 93 PRO A O 1
ATOM 731 N N . ARG A 1 94 ? 1.166 -7.990 11.513 1.00 55.44 94 ARG A N 1
ATOM 732 C CA . ARG A 1 94 ? 2.186 -9.025 11.634 1.00 55.44 94 ARG A CA 1
ATOM 733 C C . ARG A 1 94 ? 1.429 -10.256 12.113 1.00 55.44 94 ARG A C 1
ATOM 735 O O . ARG A 1 94 ? 0.737 -10.139 13.127 1.00 55.44 94 ARG A O 1
ATOM 742 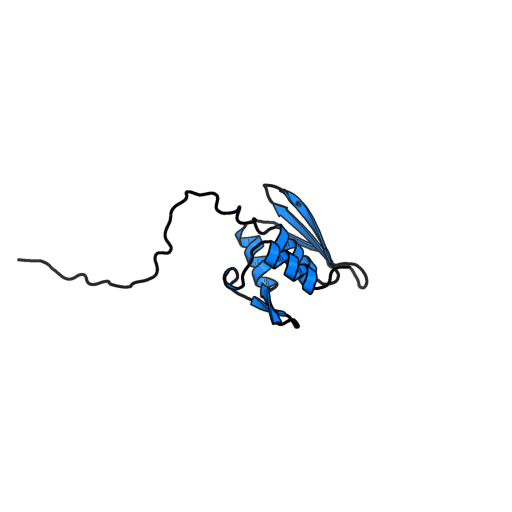N N . PRO A 1 95 ? 1.475 -11.392 11.401 1.00 52.19 95 PRO A N 1
ATOM 743 C CA . PRO A 1 95 ? 1.063 -12.625 12.026 1.00 52.19 95 PRO A CA 1
ATOM 744 C C . PRO A 1 95 ? 2.013 -12.762 13.207 1.00 52.19 95 PRO A C 1
ATOM 746 O O . PRO A 1 95 ? 3.204 -13.013 13.017 1.00 52.19 95 PRO A O 1
ATOM 749 N N . ASP A 1 96 ? 1.522 -12.454 14.407 1.00 46.19 96 ASP A N 1
ATOM 750 C CA . ASP A 1 96 ? 2.230 -12.763 15.632 1.00 46.19 96 ASP A CA 1
ATOM 751 C C . ASP A 1 96 ? 2.705 -14.199 15.470 1.00 46.19 96 ASP A C 1
ATOM 753 O O . ASP A 1 96 ? 1.909 -15.108 15.208 1.00 46.19 96 ASP A O 1
ATOM 757 N N . LEU A 1 97 ? 4.028 -14.352 15.497 1.00 44.75 97 LEU A N 1
ATOM 758 C CA . LEU A 1 97 ? 4.728 -15.620 15.558 1.00 44.75 97 LEU A CA 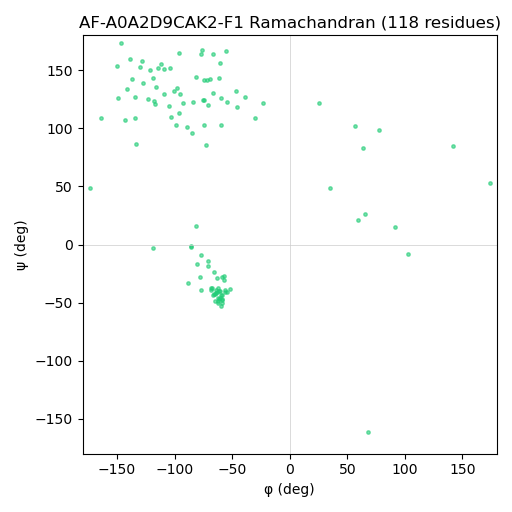1
ATOM 759 C C . LEU A 1 97 ? 3.871 -16.624 16.318 1.00 44.75 97 LEU A C 1
ATOM 761 O O . LEU A 1 97 ? 3.714 -16.463 17.524 1.00 44.75 97 LEU A O 1
ATOM 765 N N . TYR A 1 98 ? 3.314 -17.616 15.614 1.00 45.16 98 TYR A N 1
ATOM 766 C CA . TYR A 1 98 ? 2.879 -18.893 16.182 1.00 45.16 98 TYR A CA 1
ATOM 767 C C . TYR A 1 98 ? 2.297 -18.794 17.610 1.00 45.16 98 TYR A C 1
ATOM 769 O O . TYR A 1 98 ? 2.680 -19.542 18.505 1.00 45.16 98 TYR A O 1
ATOM 777 N N . SER A 1 99 ? 1.373 -17.864 17.857 1.00 45.22 99 SER A N 1
ATOM 778 C CA . SER A 1 99 ? 0.668 -17.814 19.136 1.00 45.22 99 SER A CA 1
ATOM 779 C C . SER A 1 99 ? -0.493 -18.786 19.021 1.00 45.22 99 SER A C 1
ATOM 781 O O . SER A 1 99 ? -1.497 -18.522 18.365 1.00 45.22 99 SER A O 1
ATOM 783 N N . GLY A 1 100 ? -0.233 -19.993 19.523 1.00 47.75 100 GLY A N 1
ATOM 784 C CA . GLY A 1 100 ? -1.043 -21.182 19.328 1.00 47.75 100 GLY A CA 1
ATOM 785 C C . GLY A 1 100 ? -2.516 -21.062 19.726 1.00 47.75 100 GLY A C 1
ATOM 786 O O . GLY A 1 100 ? -2.920 -20.183 20.477 1.00 47.75 100 GLY A O 1
ATOM 787 N N . LEU A 1 101 ? -3.260 -22.072 19.255 1.00 52.88 101 LEU A N 1
ATOM 788 C CA . LEU A 1 101 ? -4.661 -22.410 19.546 1.00 52.88 101 LEU A CA 1
ATOM 789 C C . LEU A 1 101 ? -5.717 -21.556 18.825 1.00 52.88 101 LEU A C 1
ATOM 791 O O . LEU A 1 101 ? -6.126 -20.506 19.301 1.00 52.88 101 LEU A O 1
ATOM 795 N N . GLY A 1 102 ? -6.257 -22.082 17.714 1.00 39.41 102 GLY A N 1
ATOM 796 C CA . GLY A 1 102 ? -7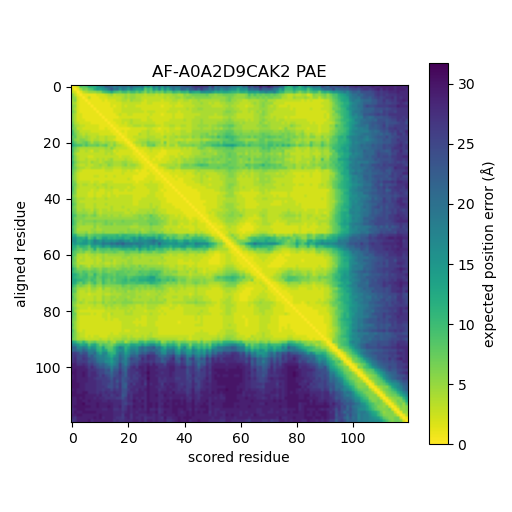.441 -21.478 17.093 1.00 39.41 102 GLY A CA 1
ATOM 797 C C . GLY A 1 102 ? -7.906 -22.044 15.751 1.00 39.41 102 GLY A C 1
ATOM 798 O O . GLY A 1 102 ? -8.048 -21.296 14.799 1.00 39.41 102 GLY A O 1
ATOM 799 N N . SER A 1 103 ? -8.119 -23.358 15.667 1.00 50.53 103 SER A N 1
ATOM 800 C CA . SER A 1 103 ? -9.198 -24.025 14.913 1.00 50.53 103 SER A CA 1
ATOM 801 C C . SER A 1 103 ? -9.845 -23.328 13.696 1.00 50.53 103 SER A C 1
ATOM 803 O O . SER A 1 103 ? -10.606 -22.380 13.856 1.00 50.53 103 SER A O 1
ATOM 805 N N . GLY A 1 104 ? -9.788 -23.978 12.522 1.00 40.75 104 GLY A N 1
ATOM 806 C CA . GLY A 1 104 ? -10.994 -24.054 11.681 1.00 40.75 104 GLY A CA 1
ATOM 807 C C . GLY A 1 104 ? -10.847 -23.951 10.161 1.00 40.75 104 GLY A C 1
ATOM 808 O O . GLY A 1 104 ? -11.163 -22.931 9.572 1.00 40.75 104 GLY A O 1
ATOM 809 N N . ARG A 1 105 ? -10.565 -25.095 9.524 1.00 45.56 105 ARG A N 1
ATOM 810 C CA . ARG A 1 105 ? -11.160 -25.527 8.239 1.00 45.56 105 ARG A CA 1
ATOM 811 C C . ARG A 1 105 ? -10.887 -24.672 6.983 1.00 45.56 105 ARG A C 1
ATOM 813 O O . ARG A 1 105 ? -11.787 -24.051 6.427 1.00 45.56 105 ARG A O 1
ATOM 820 N N . ARG A 1 106 ? -9.730 -24.911 6.353 1.00 49.41 106 ARG A N 1
ATOM 821 C CA . ARG A 1 106 ? -9.691 -25.096 4.887 1.00 49.41 106 ARG A CA 1
ATOM 822 C C . ARG A 1 106 ? -10.299 -26.466 4.565 1.00 49.41 106 ARG A C 1
ATOM 824 O O . ARG A 1 106 ? -9.588 -27.461 4.483 1.00 49.41 106 ARG A O 1
ATOM 831 N N . SER A 1 107 ? -11.623 -26.536 4.437 1.00 45.78 107 SER A N 1
ATOM 832 C CA . SER A 1 107 ? -12.268 -27.678 3.783 1.00 45.78 107 SER A CA 1
ATOM 833 C C . SER A 1 107 ? -12.368 -27.355 2.300 1.00 45.78 107 SER A C 1
ATOM 835 O O . SER A 1 107 ? -13.187 -26.546 1.869 1.00 45.78 107 SER A O 1
ATOM 837 N N . GLY A 1 108 ? -11.449 -27.938 1.535 1.00 43.78 108 GLY A N 1
ATOM 838 C CA . GLY A 1 108 ? -11.533 -27.960 0.089 1.00 43.78 108 GLY A CA 1
ATOM 839 C C . GLY A 1 108 ? -12.788 -28.701 -0.367 1.00 43.78 108 GLY A C 1
ATOM 840 O O . GLY A 1 108 ? -13.192 -29.705 0.216 1.00 43.78 108 GLY A O 1
ATOM 841 N N . ARG A 1 109 ? -13.365 -28.187 -1.453 1.00 50.56 109 ARG A N 1
ATOM 842 C CA . ARG A 1 109 ? -14.214 -28.904 -2.408 1.00 50.56 109 ARG A CA 1
ATOM 843 C C . ARG A 1 109 ? -13.965 -30.418 -2.406 1.00 50.56 109 ARG A C 1
ATOM 845 O O . ARG A 1 109 ? -12.908 -30.869 -2.840 1.00 50.56 109 ARG A O 1
ATOM 852 N N . ARG A 1 110 ? -15.016 -31.186 -2.134 1.00 43.72 110 ARG A N 1
ATOM 853 C CA . ARG A 1 110 ? -15.366 -32.323 -2.988 1.00 43.72 110 ARG A CA 1
ATOM 854 C C . ARG A 1 110 ? -16.879 -32.440 -3.078 1.00 43.72 110 ARG A C 1
ATOM 856 O O . ARG A 1 110 ? -17.555 -32.823 -2.131 1.00 43.72 110 ARG A O 1
ATOM 863 N N . SER A 1 111 ? -17.375 -32.070 -4.252 1.00 54.19 111 SER A N 1
ATOM 864 C CA . SER A 1 111 ?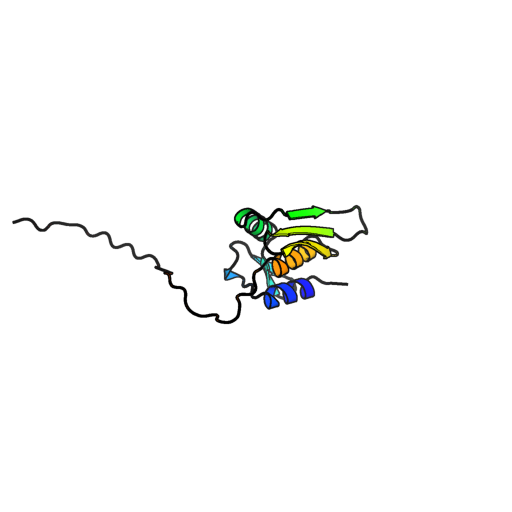 -18.639 -32.529 -4.802 1.00 54.19 111 SER A CA 1
ATOM 865 C C . SER A 1 111 ? -18.744 -34.046 -4.645 1.00 54.19 111 SER A C 1
ATOM 867 O O . SER A 1 111 ? -17.808 -34.774 -4.972 1.00 54.19 111 SER A O 1
ATOM 869 N N . GLY A 1 112 ? -19.881 -34.504 -4.141 1.00 41.97 112 GLY A N 1
ATOM 870 C CA . GLY A 1 112 ? -20.174 -35.915 -3.915 1.00 41.97 112 GLY A CA 1
ATOM 871 C C . GLY A 1 112 ? -21.624 -36.089 -3.489 1.00 41.97 112 GLY A C 1
ATOM 872 O O . GLY A 1 112 ? -21.911 -36.708 -2.474 1.00 41.97 112 GLY A O 1
ATOM 873 N N . GLN A 1 113 ? -22.534 -35.460 -4.229 1.00 49.91 113 GLN A N 1
ATOM 874 C CA . GLN A 1 113 ? -23.961 -35.702 -4.118 1.00 49.91 113 GLN A CA 1
ATOM 875 C C . GLN A 1 113 ? -24.248 -37.057 -4.777 1.00 49.91 113 GLN A C 1
ATOM 877 O O . GLN A 1 113 ? -24.269 -37.148 -6.000 1.00 49.91 113 GLN A O 1
ATOM 882 N N . ILE A 1 114 ? -24.445 -38.108 -3.980 1.00 49.88 114 ILE A N 1
ATOM 883 C CA . ILE A 1 114 ? -25.166 -39.311 -4.416 1.00 49.88 114 ILE A CA 1
ATOM 884 C C . ILE A 1 114 ? -26.154 -39.671 -3.306 1.00 49.88 114 ILE A C 1
ATOM 886 O O . ILE A 1 114 ? -25.862 -40.424 -2.384 1.00 49.88 114 ILE A O 1
ATOM 890 N N . LEU A 1 115 ? -27.331 -39.054 -3.387 1.00 51.69 115 LEU A N 1
ATOM 891 C CA . LEU A 1 115 ? -28.562 -39.552 -2.787 1.00 51.69 115 LEU A CA 1
ATOM 892 C C . LEU A 1 115 ? -29.150 -40.559 -3.772 1.00 51.69 115 LEU A C 1
ATOM 894 O O . LEU A 1 115 ? -29.439 -40.168 -4.900 1.00 51.69 115 LEU A O 1
ATOM 898 N N . SER A 1 116 ? -29.366 -41.806 -3.356 1.00 50.03 116 SER A N 1
ATOM 899 C CA . SER A 1 116 ? -30.486 -42.624 -3.842 1.00 50.03 116 SER A CA 1
ATOM 900 C C . SER A 1 116 ? -30.725 -43.835 -2.939 1.00 50.03 116 SER A C 1
ATOM 902 O O . SER A 1 116 ? -29.947 -44.778 -2.932 1.00 50.03 116 SER A O 1
ATOM 904 N N . HIS A 1 117 ? -31.846 -43.748 -2.220 1.00 47.38 117 HIS A N 1
ATOM 905 C CA . HIS A 1 117 ? -32.807 -44.811 -1.923 1.00 47.38 117 HIS A CA 1
ATOM 906 C C . HIS A 1 117 ? -32.330 -46.099 -1.233 1.00 47.38 117 HIS A C 1
ATOM 908 O O . HIS A 1 117 ? -31.923 -47.062 -1.873 1.00 47.38 117 HIS A O 1
ATOM 914 N N . THR A 1 118 ? -32.608 -46.162 0.071 1.00 52.41 118 THR A N 1
ATOM 915 C CA . THR A 1 118 ? -33.070 -47.395 0.718 1.00 52.41 118 THR A CA 1
ATOM 916 C C . THR A 1 118 ? -34.590 -47.328 0.786 1.00 52.41 118 THR A C 1
ATOM 918 O O . THR A 1 118 ? -35.129 -46.488 1.508 1.00 52.41 118 THR A O 1
ATOM 921 N N . GLN A 1 119 ? -35.283 -48.202 0.058 1.00 55.41 119 GLN A N 1
ATOM 922 C CA . GLN A 1 119 ? -36.655 -48.554 0.398 1.00 55.41 119 GLN A CA 1
ATOM 923 C C . GLN A 1 119 ? -36.965 -49.997 -0.016 1.00 55.41 119 GLN A C 1
ATOM 925 O O . GLN A 1 119 ? -36.839 -50.344 -1.189 1.00 55.41 119 GLN A O 1
ATOM 930 N N . ASN A 1 120 ? -37.440 -50.732 0.996 1.00 52.50 120 ASN A N 1
ATOM 931 C CA . ASN A 1 120 ? -38.066 -52.057 1.028 1.00 52.50 120 ASN A CA 1
ATOM 932 C C . ASN A 1 120 ? -37.153 -53.287 1.117 1.00 52.50 120 ASN A C 1
ATOM 934 O O . ASN A 1 120 ? -36.590 -53.710 0.088 1.00 52.50 120 ASN A O 1
#

Nearest PDB structures (foldseek):
  7zpi-assembly1_A  TM=6.632E-01  e=2.018E-01  Mus musculus
  3c4b-assembly1_A  TM=6.506E-01  e=1.898E-01  Mus musculus
  7yyn-assembly1_A  TM=6.629E-01  e=2.575E-01  Mus musculus
  7yz4-assembly1_A  TM=6.786E-01  e=4.194E-01  Mus musculus
  7xw2-assembly1_A  TM=6.372E-01  e=5.036E-01  Homo sapiens